Protein AF-A0AAV2K8R7-F1 (afdb_monomer_lite)

InterPro domains:
  IPR011598 Myc-type, basic helix-loop-helix (bHLH) domain [PF00010] (52-103)
  IPR011598 Myc-type, basic helix-loop-helix (bHLH) domain [PS50888] (51-103)
  IPR011598 Myc-type, basic helix-loop-helix (bHLH) domain [SM00353] (57-109)
  IPR036638 Helix-loop-helix DNA-binding domain superfamily [G3DSA:4.10.280.10] (39-109)
  IPR036638 Helix-loop-helix DNA-binding domain superfamily [SSF47459] (52-108)
  IPR050283 E-box Binding Transcriptional Regulators [PTHR23349] (39-109)

Radius of gyration: 24.45 Å; chains: 1; bounding box: 44×54×67 Å

Secondary structure (DSSP, 8-state):
-----HHHHHHHHHHHHHHHHHHHHHHHTT-S-----------------HHHHHHHHHHHHHHHHHHHHHHHHHHHHS---TTPPPPPHHHHHHHHHHHHHHHHHHHH--

pLDDT: mean 73.73, std 19.82, range [32.84, 97.56]

Foldseek 3Di:
DPPPPPVSLVVLVVVLVVLVVVVVVVVVVPPPDDDDDDDDPDPPPPPPPVSVVSNVVSVVVVVVVVVVVVLVVLQVVQDDDPPDDDDDSVRSVVSSVVVVVVVVVVVVVD

Organism: Knipowitschia caucasica (NCBI:txid637954)

Structure (mmCIF, N/CA/C/O backbone):
data_AF-A0AAV2K8R7-F1
#
_entry.id   AF-A0AAV2K8R7-F1
#
loop_
_atom_site.group_PDB
_atom_site.id
_atom_site.type_symbol
_atom_site.label_atom_id
_atom_site.label_alt_id
_atom_site.label_comp_id
_atom_site.label_asym_id
_atom_site.label_entity_id
_atom_site.label_seq_id
_atom_site.pdbx_PDB_ins_code
_atom_site.Cartn_x
_atom_site.Cartn_y
_atom_site.Cartn_z
_atom_site.occupancy
_atom_site.B_iso_or_equiv
_atom_site.auth_seq_id
_atom_site.auth_comp_id
_atom_site.auth_asym_id
_atom_site.auth_atom_id
_atom_site.pdbx_PDB_model_num
ATOM 1 N N . MET A 1 1 ? 17.318 4.168 -2.184 1.00 36.75 1 MET A N 1
ATOM 2 C CA . MET A 1 1 ? 16.030 3.528 -2.542 1.00 36.75 1 MET A CA 1
ATOM 3 C C . MET A 1 1 ? 15.750 3.845 -4.001 1.00 36.75 1 MET A C 1
ATOM 5 O O . MET A 1 1 ? 15.345 4.959 -4.294 1.00 36.75 1 MET A O 1
ATOM 9 N N . TRP A 1 2 ? 16.040 2.922 -4.919 1.00 44.44 2 TRP A N 1
ATOM 10 C CA . TRP A 1 2 ? 15.813 3.119 -6.357 1.00 44.44 2 TRP A CA 1
ATOM 11 C C . TRP A 1 2 ? 14.326 2.941 -6.678 1.00 44.44 2 TRP A C 1
ATOM 13 O O . TRP A 1 2 ? 13.904 1.904 -7.185 1.00 44.44 2 TRP A O 1
ATOM 23 N N . VAL A 1 3 ? 13.513 3.925 -6.300 1.00 50.94 3 VAL A N 1
ATOM 24 C CA . VAL A 1 3 ? 12.132 4.015 -6.772 1.00 50.94 3 VAL A CA 1
ATOM 25 C C . VAL A 1 3 ? 12.216 4.628 -8.164 1.00 50.94 3 VAL A C 1
ATOM 27 O O . VAL A 1 3 ? 12.319 5.844 -8.291 1.00 50.94 3 VAL A O 1
ATOM 30 N N . LEU A 1 4 ? 12.270 3.782 -9.198 1.00 54.78 4 LEU A N 1
ATOM 31 C CA . LEU A 1 4 ? 12.041 4.243 -10.569 1.00 54.78 4 LEU A CA 1
ATOM 32 C C . LEU A 1 4 ? 10.702 4.986 -10.587 1.00 54.78 4 LEU A C 1
ATOM 34 O O . LEU A 1 4 ? 9.717 4.496 -10.021 1.00 54.78 4 LEU A O 1
ATOM 38 N N . ARG A 1 5 ? 10.686 6.185 -11.169 1.00 57.28 5 ARG A N 1
ATOM 39 C CA . ARG A 1 5 ? 9.480 7.008 -11.235 1.00 57.28 5 ARG A CA 1
ATOM 40 C C . ARG A 1 5 ? 8.474 6.352 -12.190 1.00 57.28 5 ARG A C 1
ATOM 42 O O . ARG A 1 5 ? 8.882 5.576 -13.049 1.00 57.28 5 ARG A O 1
ATOM 49 N N . PRO A 1 6 ? 7.169 6.656 -12.072 1.00 57.09 6 PRO A N 1
ATOM 50 C CA . PRO A 1 6 ? 6.132 6.068 -12.928 1.00 57.09 6 PRO A CA 1
ATOM 51 C C . PRO A 1 6 ? 6.450 6.132 -14.435 1.00 57.09 6 PRO A C 1
ATOM 53 O O . PRO A 1 6 ? 6.240 5.152 -15.143 1.00 57.09 6 PRO A O 1
ATOM 56 N N . HIS A 1 7 ? 7.069 7.227 -14.889 1.00 55.59 7 HIS A N 1
ATOM 57 C CA . HIS A 1 7 ? 7.516 7.416 -16.275 1.00 55.59 7 HIS A CA 1
ATOM 58 C C . HIS A 1 7 ? 8.588 6.401 -16.716 1.00 55.59 7 HIS A C 1
ATOM 60 O O . HIS A 1 7 ? 8.531 5.874 -17.822 1.00 55.59 7 HIS A O 1
ATOM 66 N N . ASP A 1 8 ? 9.522 6.045 -15.829 1.00 61.06 8 ASP A N 1
ATOM 67 C CA . ASP A 1 8 ? 10.585 5.077 -16.133 1.00 61.06 8 ASP A CA 1
ATOM 68 C C . ASP A 1 8 ? 10.028 3.644 -16.283 1.00 61.06 8 ASP A C 1
ATOM 70 O O . ASP A 1 8 ? 10.669 2.776 -16.877 1.00 61.06 8 ASP A O 1
ATOM 74 N N . ILE A 1 9 ? 8.840 3.373 -15.724 1.00 60.44 9 ILE A N 1
ATOM 75 C CA . ILE A 1 9 ? 8.128 2.097 -15.877 1.00 60.44 9 ILE A CA 1
ATOM 76 C C . ILE A 1 9 ? 7.396 2.060 -17.220 1.00 60.44 9 ILE A C 1
ATOM 78 O O . ILE A 1 9 ? 7.496 1.057 -17.923 1.00 60.44 9 ILE A O 1
ATOM 82 N N . GLU A 1 10 ? 6.697 3.132 -17.595 1.00 62.56 10 GLU A N 1
ATOM 83 C CA . GLU A 1 10 ? 6.017 3.241 -18.894 1.00 62.56 10 GLU A CA 1
ATOM 84 C C . GLU A 1 10 ? 6.992 3.172 -20.072 1.00 62.56 10 GLU A C 1
ATOM 86 O O . GLU A 1 10 ? 6.728 2.456 -21.040 1.00 62.56 10 GLU A O 1
ATOM 91 N N . ASP A 1 11 ? 8.157 3.812 -19.962 1.00 63.34 11 ASP A N 1
ATOM 92 C CA . ASP A 1 11 ? 9.220 3.702 -20.964 1.00 63.34 11 ASP A CA 1
ATOM 93 C C . ASP A 1 11 ? 9.747 2.263 -21.075 1.00 63.34 11 ASP A C 1
ATOM 95 O O . ASP A 1 11 ? 9.937 1.748 -22.178 1.00 63.34 11 ASP A O 1
ATOM 99 N N . LEU A 1 12 ? 9.890 1.551 -19.950 1.00 62.19 12 LEU A N 1
ATOM 100 C CA . LEU A 1 12 ? 10.235 0.124 -19.947 1.00 62.19 12 LEU A CA 1
ATOM 101 C C . LEU A 1 12 ? 9.136 -0.757 -20.567 1.00 62.19 12 LEU A C 1
ATOM 103 O O . LEU A 1 12 ? 9.456 -1.775 -21.180 1.00 62.19 12 LEU A O 1
ATOM 107 N N . LEU A 1 13 ? 7.860 -0.391 -20.414 1.00 63.03 13 LEU A N 1
ATOM 108 C CA . LEU A 1 13 ? 6.718 -1.092 -21.013 1.00 63.03 13 LEU A CA 1
ATOM 109 C C . LEU A 1 13 ? 6.643 -0.855 -22.530 1.00 63.03 13 LEU A C 1
ATOM 111 O O . LEU A 1 13 ? 6.414 -1.803 -23.280 1.00 63.03 13 LEU A O 1
ATOM 115 N N . LYS A 1 14 ? 6.930 0.364 -23.006 1.00 65.19 14 LYS A N 1
ATOM 116 C CA . LYS A 1 14 ? 7.110 0.650 -24.443 1.00 65.19 14 LYS A CA 1
ATOM 117 C C . LYS A 1 14 ? 8.300 -0.110 -25.023 1.00 65.19 14 LYS A C 1
ATOM 119 O O . LYS A 1 14 ? 8.212 -0.688 -26.107 1.00 65.19 14 LYS A O 1
ATOM 124 N N . GLN A 1 15 ? 9.406 -0.173 -24.282 1.00 61.28 15 GLN A N 1
ATOM 125 C CA . GLN A 1 15 ? 10.553 -0.996 -24.657 1.00 61.28 15 GLN A CA 1
ATOM 126 C C . GLN A 1 15 ? 10.178 -2.491 -24.679 1.00 61.28 15 GLN A C 1
ATOM 128 O O . GLN A 1 15 ? 10.672 -3.229 -25.527 1.00 61.28 15 GLN A O 1
ATOM 133 N N . GLN A 1 16 ? 9.277 -2.939 -23.794 1.00 61.16 16 GLN A N 1
ATOM 134 C CA . GLN A 1 16 ? 8.770 -4.313 -23.748 1.00 61.16 16 GLN A CA 1
ATOM 135 C C . GLN A 1 16 ? 7.909 -4.662 -24.963 1.00 61.16 16 GLN A C 1
ATOM 137 O O . GLN A 1 16 ? 8.095 -5.749 -25.502 1.00 61.16 16 GLN A O 1
ATOM 142 N N . GLU A 1 17 ? 6.996 -3.792 -25.402 1.00 63.53 17 GLU A N 1
ATOM 143 C CA . GLU A 1 17 ? 6.210 -4.025 -26.623 1.00 63.53 17 GLU A CA 1
ATOM 144 C C . GLU A 1 17 ? 7.148 -4.236 -27.815 1.00 63.53 17 GLU A C 1
ATOM 146 O O . GLU A 1 17 ? 7.047 -5.238 -28.518 1.00 63.53 17 GLU A O 1
ATOM 151 N N . LYS A 1 18 ? 8.179 -3.392 -27.928 1.00 66.19 18 LYS A N 1
ATOM 152 C CA . LYS A 1 18 ? 9.219 -3.511 -28.955 1.00 66.19 18 LYS A CA 1
ATOM 153 C C . LYS A 1 18 ? 10.041 -4.803 -28.844 1.00 66.19 18 LYS A C 1
ATOM 155 O O . LYS A 1 18 ? 10.378 -5.406 -29.857 1.00 66.19 18 LYS A O 1
ATOM 160 N N . VAL A 1 19 ? 10.365 -5.251 -27.630 1.00 65.81 19 VAL A N 1
ATOM 161 C CA . VAL A 1 19 ? 11.113 -6.500 -27.386 1.00 65.81 19 VAL A CA 1
ATOM 162 C C . VAL A 1 19 ? 10.250 -7.749 -27.624 1.00 65.81 19 VAL A C 1
ATOM 164 O O . VAL A 1 19 ? 10.756 -8.741 -28.149 1.00 65.81 19 VAL A O 1
ATOM 167 N N . MET A 1 20 ? 8.957 -7.721 -27.282 1.00 62.88 20 MET A N 1
ATOM 168 C CA . MET A 1 20 ? 8.020 -8.795 -27.635 1.00 62.88 20 MET A CA 1
ATOM 169 C C . MET A 1 20 ? 7.818 -8.871 -29.149 1.00 62.88 20 MET A C 1
ATOM 171 O O . MET A 1 20 ? 7.841 -9.968 -29.696 1.00 62.88 20 MET A O 1
ATOM 175 N N . ASP A 1 21 ? 7.730 -7.724 -29.824 1.00 61.12 21 ASP A N 1
ATOM 176 C CA . ASP A 1 21 ? 7.606 -7.634 -31.280 1.00 61.12 21 ASP A CA 1
ATOM 177 C C . ASP A 1 21 ? 8.854 -8.175 -32.012 1.00 61.12 21 ASP A C 1
ATOM 179 O O . ASP A 1 21 ? 8.749 -8.868 -33.024 1.00 61.12 21 ASP A O 1
ATOM 183 N N . LEU A 1 22 ? 10.054 -7.957 -31.456 1.00 59.72 22 LEU A N 1
ATOM 184 C CA . LEU A 1 22 ? 11.300 -8.567 -31.945 1.00 59.72 22 LEU A CA 1
ATOM 185 C C . LEU A 1 22 ? 11.331 -10.092 -31.734 1.00 59.72 22 LEU A C 1
ATOM 187 O O . LEU A 1 22 ? 11.690 -10.832 -32.645 1.00 59.72 22 LEU A O 1
ATOM 191 N N . CYS A 1 23 ? 10.888 -10.581 -30.571 1.00 58.00 23 CYS A N 1
ATOM 192 C CA . CYS A 1 23 ? 10.804 -12.020 -30.296 1.00 58.00 23 CYS A CA 1
ATOM 193 C C . CYS A 1 23 ? 9.767 -12.732 -31.185 1.00 58.00 23 CYS A C 1
ATOM 195 O O . CYS A 1 23 ? 9.934 -13.910 -31.506 1.00 58.00 23 CYS A O 1
ATOM 197 N N . GLN A 1 24 ? 8.703 -12.028 -31.578 1.00 53.88 24 GLN A N 1
ATOM 198 C CA . GLN A 1 24 ? 7.704 -12.513 -32.528 1.00 53.88 24 GLN A CA 1
ATOM 199 C C . GLN A 1 24 ? 8.327 -12.686 -33.926 1.00 53.88 24 GLN A C 1
ATOM 201 O O . GLN A 1 24 ? 8.127 -13.722 -34.558 1.00 53.88 24 GLN A O 1
ATOM 206 N N . LYS A 1 25 ? 9.137 -11.710 -34.368 1.00 54.25 25 LYS A N 1
ATOM 207 C CA . LYS A 1 25 ? 9.825 -11.706 -35.672 1.00 54.25 25 LYS A CA 1
ATOM 208 C C . LYS A 1 25 ? 10.872 -12.818 -35.803 1.00 54.25 25 LYS A C 1
ATOM 210 O O . LYS A 1 25 ? 10.909 -13.490 -36.835 1.00 54.25 25 LYS A O 1
ATOM 215 N N . ASP A 1 26 ? 11.643 -13.085 -34.750 1.00 51.19 26 ASP A N 1
ATOM 216 C CA . ASP A 1 26 ? 12.632 -14.175 -34.741 1.00 51.19 26 ASP A CA 1
ATOM 217 C C . ASP A 1 26 ? 11.979 -15.572 -34.748 1.00 51.19 26 ASP A C 1
ATOM 219 O O . ASP A 1 26 ? 12.524 -16.512 -35.328 1.00 51.19 26 ASP A O 1
ATOM 223 N N . LEU A 1 27 ? 10.790 -15.724 -34.145 1.00 48.88 27 LEU A N 1
ATOM 224 C CA . LEU A 1 27 ? 10.049 -16.992 -34.145 1.00 48.88 27 LEU A CA 1
ATOM 225 C C . LEU A 1 27 ? 9.414 -17.290 -35.516 1.00 48.88 27 LEU A C 1
ATOM 227 O O . LEU A 1 27 ? 9.322 -18.452 -35.908 1.00 48.88 27 LEU A O 1
ATOM 231 N N . THR A 1 28 ? 9.021 -16.257 -36.268 1.00 48.16 28 THR A N 1
ATOM 232 C CA . THR A 1 28 ? 8.428 -16.405 -37.608 1.00 48.16 28 THR A CA 1
ATOM 233 C C . THR A 1 28 ? 9.436 -16.708 -38.721 1.00 48.16 28 THR A C 1
ATOM 235 O O . THR A 1 28 ? 9.030 -17.232 -39.753 1.00 48.16 28 THR A O 1
ATOM 238 N N . LEU A 1 29 ? 10.740 -16.462 -38.528 1.00 46.97 29 LEU A N 1
ATOM 239 C CA . LEU A 1 29 ? 11.773 -16.818 -39.519 1.00 46.97 29 LEU A CA 1
ATOM 240 C C . LEU A 1 29 ? 12.251 -18.283 -39.440 1.00 46.97 29 LEU A C 1
ATOM 242 O O . LEU A 1 29 ? 12.997 -18.725 -40.308 1.00 46.97 29 LEU A O 1
ATOM 246 N N . ALA A 1 30 ? 11.827 -19.058 -38.436 1.00 45.22 30 ALA A N 1
ATOM 247 C CA . ALA A 1 30 ? 12.276 -20.441 -38.233 1.00 45.22 30 ALA A CA 1
ATOM 248 C C . ALA A 1 30 ? 11.367 -21.517 -38.877 1.00 45.22 30 ALA A C 1
ATOM 250 O O . ALA A 1 30 ? 11.476 -22.699 -38.539 1.00 45.22 30 ALA A O 1
ATOM 251 N N . HIS A 1 31 ? 10.469 -21.142 -39.795 1.00 43.66 31 HIS A N 1
ATOM 252 C CA . HIS A 1 31 ? 9.583 -22.072 -40.508 1.00 43.66 31 HIS A CA 1
ATOM 253 C C . HIS A 1 31 ? 9.769 -22.038 -42.030 1.00 43.66 31 HIS A C 1
ATOM 255 O O . HIS A 1 31 ? 8.875 -21.664 -42.778 1.00 43.66 31 HIS A O 1
ATOM 261 N N . GLN A 1 32 ? 10.929 -22.521 -42.470 1.00 44.19 32 GLN A N 1
ATOM 262 C CA . GLN A 1 32 ? 11.101 -23.288 -43.709 1.00 44.19 32 GLN A CA 1
ATOM 263 C C . GLN A 1 32 ? 12.347 -24.159 -43.466 1.00 44.19 32 GLN A C 1
ATOM 265 O O . GLN A 1 32 ? 13.443 -23.634 -43.321 1.00 44.19 32 GLN A O 1
ATOM 270 N N . GLU A 1 33 ? 12.206 -25.399 -42.994 1.00 32.84 33 GLU A N 1
ATOM 271 C CA . GLU A 1 33 ? 12.038 -26.625 -43.789 1.00 32.84 33 GLU A CA 1
ATOM 272 C C . GLU A 1 33 ? 11.512 -27.769 -42.884 1.00 32.84 33 GLU A C 1
ATOM 274 O O . GLU A 1 33 ? 11.919 -27.853 -41.717 1.00 32.84 33 GLU A O 1
ATOM 279 N N . PRO A 1 34 ? 10.665 -28.700 -43.366 1.00 51.03 34 PRO A N 1
ATOM 280 C CA . PRO A 1 34 ? 10.391 -29.937 -42.643 1.00 51.03 34 PRO A CA 1
ATOM 281 C C . PRO A 1 34 ? 11.519 -30.951 -42.900 1.00 51.03 34 PRO A C 1
ATOM 283 O O . PRO A 1 34 ? 12.112 -30.934 -43.970 1.00 51.03 34 PRO A O 1
ATOM 286 N N . VAL A 1 35 ? 11.789 -31.859 -41.947 1.00 38.41 35 VAL A N 1
ATOM 287 C CA . VAL A 1 35 ? 11.995 -33.318 -42.153 1.00 38.41 35 VAL A CA 1
ATOM 288 C C . VAL A 1 35 ? 12.680 -33.985 -40.935 1.00 38.41 35 VAL A C 1
ATOM 290 O O . VAL A 1 35 ? 13.787 -33.645 -40.530 1.00 38.41 35 VAL A O 1
ATOM 293 N N . ARG A 1 36 ? 11.998 -35.049 -40.478 1.00 35.22 36 ARG A N 1
ATOM 294 C CA . ARG A 1 36 ? 12.401 -36.243 -39.701 1.00 35.22 36 ARG A CA 1
ATOM 295 C C . ARG A 1 36 ? 12.636 -36.171 -38.182 1.00 35.22 36 ARG 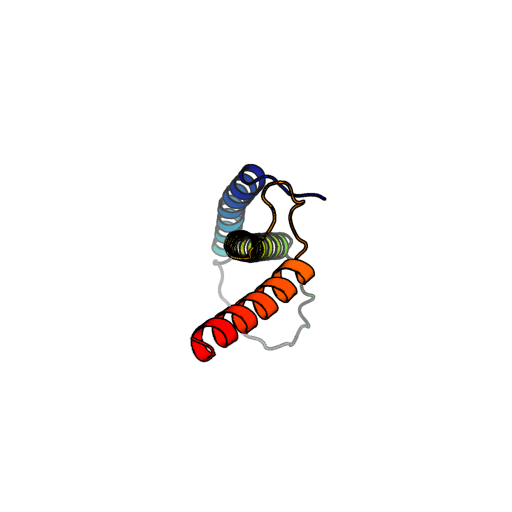A C 1
ATOM 297 O O . ARG A 1 36 ? 13.558 -35.574 -37.645 1.00 35.22 36 ARG A O 1
ATOM 304 N N . PHE A 1 37 ? 11.787 -36.957 -37.521 1.00 42.22 37 PHE A N 1
ATOM 305 C CA . PHE A 1 37 ? 11.829 -37.401 -36.137 1.00 42.22 37 PHE A CA 1
ATOM 306 C C . PHE A 1 37 ? 12.990 -38.391 -35.928 1.00 42.22 37 PHE A C 1
ATOM 308 O O . PHE A 1 37 ? 13.032 -39.436 -36.572 1.00 42.22 37 PHE A O 1
ATOM 315 N N . SER A 1 38 ? 13.889 -38.113 -34.982 1.00 42.91 38 SER A N 1
ATOM 316 C CA . SER A 1 38 ? 14.639 -39.157 -34.274 1.00 42.91 38 SER A CA 1
ATOM 317 C C . SER A 1 38 ? 14.866 -38.717 -32.830 1.00 42.91 38 SER A C 1
ATOM 319 O O . SER A 1 38 ? 15.536 -37.720 -32.560 1.00 42.91 38 SER A O 1
ATOM 321 N N . SER A 1 39 ? 14.258 -39.450 -31.901 1.00 53.50 39 SER A N 1
ATOM 322 C CA . SER A 1 39 ? 14.401 -39.263 -30.460 1.00 53.50 39 SER A CA 1
ATOM 323 C C . SER A 1 39 ? 15.855 -39.462 -30.035 1.00 53.50 39 SER A C 1
ATOM 325 O O . SER A 1 39 ? 16.377 -40.568 -30.125 1.00 53.50 39 SER A O 1
ATOM 327 N N . CYS A 1 40 ? 16.487 -38.406 -29.527 1.00 32.84 40 CYS A N 1
ATOM 328 C CA . CYS A 1 40 ? 17.700 -38.473 -28.718 1.00 32.84 40 CYS A CA 1
ATOM 329 C C . CYS A 1 40 ? 17.597 -37.373 -27.655 1.00 32.84 40 CYS A C 1
ATOM 331 O O . CYS A 1 40 ? 17.515 -36.188 -27.984 1.00 32.84 40 CYS A O 1
ATOM 333 N N . LYS A 1 41 ? 17.546 -37.758 -26.371 1.00 53.53 41 LYS A N 1
ATOM 334 C CA . LYS A 1 41 ? 17.401 -36.846 -25.222 1.00 53.53 41 LYS A CA 1
ATOM 335 C C . LYS A 1 41 ? 18.687 -36.041 -25.001 1.00 53.53 41 LYS A C 1
ATOM 337 O O . LYS A 1 41 ? 19.413 -36.248 -24.033 1.00 53.53 41 LYS A O 1
ATOM 342 N N . ALA A 1 42 ? 18.968 -35.102 -25.896 1.00 49.41 42 ALA A N 1
ATOM 343 C CA . ALA A 1 42 ? 20.003 -34.107 -25.690 1.00 49.41 42 ALA A CA 1
ATOM 344 C C . ALA A 1 42 ? 19.521 -33.152 -24.594 1.00 49.41 42 ALA A C 1
ATOM 346 O O . ALA A 1 42 ? 18.515 -32.455 -24.742 1.00 49.41 42 ALA A O 1
ATOM 347 N N . LYS A 1 43 ? 20.228 -33.147 -23.463 1.00 50.66 43 LYS A N 1
ATOM 348 C CA . LYS A 1 43 ? 20.018 -32.227 -22.344 1.00 50.66 43 LYS A CA 1
ATOM 349 C C . LYS A 1 43 ? 20.233 -30.807 -22.882 1.00 50.66 43 LYS A C 1
ATOM 351 O O . LYS A 1 43 ? 21.364 -30.330 -22.918 1.00 50.66 43 LYS A O 1
ATOM 356 N N . ARG A 1 44 ? 19.162 -30.170 -23.381 1.00 58.50 44 ARG A N 1
ATOM 357 C CA . ARG A 1 44 ? 19.160 -28.794 -23.901 1.00 58.50 44 ARG A CA 1
ATOM 358 C C . ARG A 1 44 ? 19.775 -27.923 -22.812 1.00 58.50 44 ARG A C 1
ATOM 360 O O . ARG A 1 44 ? 19.127 -27.634 -21.805 1.00 58.50 44 ARG A O 1
ATOM 367 N N . ARG A 1 45 ? 21.047 -27.546 -22.981 1.00 55.91 45 ARG A N 1
ATOM 368 C CA . ARG A 1 45 ? 21.648 -26.462 -22.204 1.00 55.91 45 ARG A CA 1
ATOM 369 C C . ARG A 1 45 ? 20.698 -25.292 -22.401 1.00 55.91 45 ARG A C 1
ATOM 371 O O . ARG A 1 45 ? 20.485 -24.881 -23.539 1.00 55.91 45 ARG A O 1
ATOM 378 N N . ARG A 1 46 ? 20.030 -24.855 -21.327 1.00 58.34 46 ARG A N 1
ATOM 379 C CA . ARG A 1 46 ? 19.124 -23.706 -21.371 1.00 58.34 46 ARG A CA 1
ATOM 380 C C . ARG A 1 46 ? 19.970 -22.521 -21.817 1.00 58.34 46 ARG A C 1
ATOM 382 O O . ARG A 1 46 ? 20.671 -21.939 -20.994 1.00 58.34 46 ARG A O 1
ATOM 389 N N . ILE A 1 47 ? 19.947 -22.212 -23.114 1.00 62.47 47 ILE A N 1
ATOM 390 C CA . ILE A 1 47 ? 20.448 -20.939 -23.612 1.00 62.47 47 ILE A CA 1
ATOM 391 C C . ILE A 1 47 ? 19.583 -19.922 -22.898 1.00 62.47 47 ILE A C 1
ATOM 393 O O . ILE A 1 47 ? 18.360 -19.899 -23.040 1.00 62.47 47 ILE A O 1
ATOM 397 N N . ILE A 1 48 ? 20.223 -19.175 -22.014 1.00 65.00 48 ILE A N 1
ATOM 398 C CA . ILE A 1 48 ? 19.583 -18.095 -21.303 1.00 65.00 48 ILE A CA 1
ATOM 399 C C . ILE A 1 48 ? 19.204 -17.079 -22.369 1.00 65.00 48 ILE A C 1
ATOM 401 O O . ILE A 1 48 ? 20.048 -16.330 -22.853 1.00 65.00 48 ILE A O 1
ATOM 405 N N . ASN A 1 49 ? 17.938 -17.089 -22.765 1.00 80.44 49 ASN A N 1
ATOM 406 C CA . ASN A 1 49 ? 17.449 -16.083 -23.674 1.00 80.44 49 ASN A CA 1
ATOM 407 C C . ASN A 1 49 ? 17.302 -14.785 -22.868 1.00 80.44 49 ASN A C 1
ATOM 409 O O . ASN A 1 49 ? 16.443 -14.666 -21.988 1.00 80.44 49 ASN A O 1
ATOM 413 N N . VAL A 1 50 ? 18.205 -13.837 -23.127 1.00 80.88 50 VAL A N 1
ATOM 414 C CA . VAL A 1 50 ? 18.240 -12.523 -22.473 1.00 80.88 50 VAL A CA 1
ATOM 415 C C . VAL A 1 50 ? 16.889 -11.820 -22.623 1.00 80.88 50 VAL A C 1
ATOM 417 O O . VAL A 1 50 ? 16.404 -11.242 -21.652 1.00 80.88 50 VAL A O 1
ATOM 420 N N . VAL A 1 51 ? 16.224 -11.989 -23.771 1.00 79.12 51 VAL A N 1
ATOM 421 C CA . VAL A 1 51 ? 14.878 -11.469 -24.045 1.00 79.12 51 VAL A CA 1
ATOM 422 C C . VAL A 1 51 ? 13.844 -12.062 -23.084 1.00 79.12 51 VAL A C 1
ATOM 424 O O . VAL A 1 51 ? 13.066 -11.331 -22.474 1.00 79.12 51 VAL A O 1
ATOM 427 N N . GLN A 1 52 ? 13.871 -13.379 -22.855 1.00 79.69 52 GLN A N 1
ATOM 428 C CA . GLN A 1 52 ? 12.947 -14.034 -21.917 1.00 79.69 52 GLN A CA 1
ATOM 429 C C . GLN A 1 52 ? 13.179 -13.585 -20.470 1.00 79.69 52 GLN A C 1
ATOM 431 O O . GLN A 1 52 ? 12.217 -13.387 -19.724 1.00 79.69 52 GLN A O 1
ATOM 436 N N . ARG A 1 53 ? 14.444 -13.398 -20.067 1.00 82.19 53 ARG A N 1
ATOM 437 C CA . ARG A 1 53 ? 14.783 -12.861 -18.739 1.00 82.19 53 ARG A CA 1
ATOM 438 C C . ARG A 1 53 ? 14.304 -11.425 -18.569 1.00 82.19 53 ARG A C 1
ATOM 440 O O . ARG A 1 53 ? 13.728 -11.103 -17.534 1.00 82.19 53 ARG A O 1
ATOM 447 N N . GLN A 1 54 ? 14.507 -10.576 -19.573 1.00 79.81 54 GLN A N 1
ATOM 448 C CA . GLN A 1 54 ? 14.021 -9.197 -19.561 1.00 79.81 54 GLN A CA 1
ATOM 449 C C . GLN A 1 54 ? 12.492 -9.156 -19.474 1.00 79.81 54 GLN A C 1
ATOM 451 O O . GLN A 1 54 ? 11.958 -8.498 -18.584 1.00 79.81 54 GLN A O 1
ATOM 456 N N . ALA A 1 55 ? 11.788 -9.939 -20.297 1.00 78.62 55 ALA A N 1
ATOM 457 C CA . ALA A 1 55 ? 10.332 -10.042 -20.240 1.00 78.62 55 ALA A CA 1
ATOM 458 C C . ALA A 1 55 ? 9.835 -10.516 -18.861 1.00 78.62 55 ALA A C 1
ATOM 460 O O . ALA A 1 55 ? 8.852 -9.990 -18.339 1.00 78.62 55 ALA A O 1
ATOM 461 N N . ALA A 1 56 ? 10.521 -11.477 -18.232 1.00 83.12 56 ALA A N 1
ATOM 462 C CA . ALA A 1 56 ? 10.203 -11.915 -16.873 1.00 83.12 56 ALA A CA 1
ATOM 463 C C . ALA A 1 56 ? 10.417 -10.809 -15.826 1.00 83.12 56 ALA A C 1
ATOM 465 O O . ALA A 1 56 ? 9.547 -10.602 -14.981 1.00 83.12 56 ALA A O 1
ATOM 466 N N . ASN A 1 57 ? 11.522 -10.061 -15.911 1.00 87.94 57 ASN A N 1
ATOM 467 C CA . ASN A 1 57 ? 11.805 -8.947 -15.004 1.00 87.94 57 ASN A CA 1
ATOM 468 C C . ASN A 1 57 ? 10.744 -7.845 -15.098 1.00 87.94 57 ASN A C 1
ATOM 470 O O . ASN A 1 57 ? 10.345 -7.292 -14.075 1.00 87.94 57 ASN A O 1
ATOM 474 N N . VAL A 1 58 ? 10.267 -7.526 -16.305 1.00 84.06 58 VAL A N 1
ATOM 475 C CA . VAL A 1 58 ? 9.223 -6.505 -16.470 1.00 84.06 58 VAL A CA 1
ATOM 476 C C . VAL A 1 58 ? 7.889 -6.977 -15.894 1.00 84.06 58 VAL A C 1
ATOM 478 O O . VAL A 1 58 ? 7.243 -6.225 -15.164 1.00 84.06 58 VAL A O 1
ATOM 481 N N . ARG A 1 59 ? 7.503 -8.241 -16.123 1.00 87.56 59 ARG A N 1
ATOM 482 C CA . ARG A 1 59 ? 6.299 -8.813 -15.492 1.00 87.56 59 ARG A CA 1
ATOM 483 C C . ARG A 1 59 ? 6.354 -8.721 -13.969 1.00 87.56 59 ARG A C 1
ATOM 485 O O . ARG A 1 59 ? 5.371 -8.319 -13.352 1.00 87.56 59 ARG A O 1
ATOM 492 N N . GLU A 1 60 ? 7.500 -9.042 -13.374 1.00 90.06 60 GLU A N 1
ATOM 493 C CA . GLU A 1 60 ? 7.673 -8.940 -11.924 1.00 90.06 60 GLU A CA 1
ATOM 494 C C . GLU A 1 60 ? 7.591 -7.488 -11.438 1.00 90.06 60 GLU A C 1
ATOM 496 O O . GLU A 1 60 ? 6.941 -7.217 -10.431 1.00 90.06 60 GLU A O 1
ATOM 501 N N . ARG A 1 61 ? 8.157 -6.524 -12.179 1.00 90.00 61 ARG A N 1
ATOM 502 C CA . ARG A 1 61 ? 8.000 -5.094 -11.858 1.00 90.00 61 ARG A CA 1
ATOM 503 C C . ARG A 1 61 ? 6.537 -4.658 -11.888 1.00 90.00 61 ARG A C 1
ATOM 505 O O . ARG A 1 61 ? 6.115 -3.968 -10.965 1.00 90.00 61 ARG A O 1
ATOM 512 N N . LYS A 1 62 ? 5.757 -5.092 -12.885 1.00 87.31 62 LYS A N 1
ATOM 513 C CA . LYS A 1 62 ? 4.316 -4.800 -12.963 1.00 87.31 62 LYS A CA 1
ATOM 514 C C . LYS A 1 62 ? 3.556 -5.389 -11.773 1.00 87.31 62 LYS A C 1
ATOM 516 O O . LYS A 1 62 ? 2.782 -4.678 -11.141 1.00 87.31 62 LYS A O 1
ATOM 521 N N . ARG A 1 63 ? 3.832 -6.650 -11.419 1.00 94.44 63 ARG A N 1
ATOM 522 C CA . ARG A 1 63 ? 3.257 -7.295 -10.224 1.00 94.44 63 ARG A CA 1
ATOM 523 C C . ARG A 1 63 ? 3.601 -6.524 -8.947 1.00 94.44 63 ARG A C 1
ATOM 525 O O . ARG A 1 63 ? 2.766 -6.355 -8.064 1.00 94.44 63 ARG A O 1
ATOM 532 N N . MET A 1 64 ? 4.844 -6.058 -8.842 1.00 94.31 64 MET A N 1
ATOM 533 C CA . MET A 1 64 ? 5.319 -5.318 -7.679 1.00 94.31 64 MET A CA 1
ATOM 534 C C . MET A 1 64 ? 4.704 -3.917 -7.589 1.00 94.31 64 MET A C 1
ATOM 536 O O . MET A 1 64 ? 4.423 -3.446 -6.488 1.00 94.31 64 MET A O 1
ATOM 540 N N . PHE A 1 65 ? 4.481 -3.259 -8.728 1.00 90.06 65 PHE A N 1
ATOM 541 C CA . PHE A 1 65 ? 3.794 -1.973 -8.798 1.00 90.06 65 PHE A CA 1
ATOM 542 C C . PHE A 1 65 ? 2.363 -2.084 -8.265 1.00 90.06 65 PHE A C 1
ATOM 544 O O . PHE A 1 65 ? 2.034 -1.378 -7.316 1.00 90.06 65 PHE A O 1
ATOM 551 N N . SER A 1 66 ? 1.565 -3.031 -8.777 1.00 91.25 66 SER A N 1
ATOM 552 C CA . SER A 1 66 ? 0.185 -3.233 -8.307 1.00 91.25 66 SER A CA 1
ATOM 553 C C . SER A 1 66 ? 0.128 -3.586 -6.817 1.00 91.25 66 SER A C 1
ATOM 555 O O . SER A 1 66 ? -0.749 -3.127 -6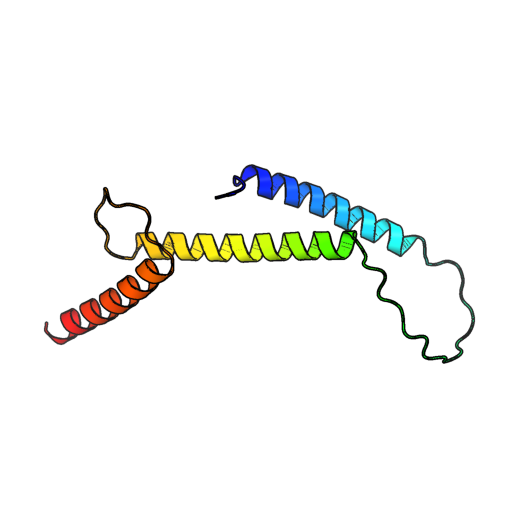.092 1.00 91.25 66 SER A O 1
ATOM 557 N N . LEU A 1 67 ? 1.102 -4.359 -6.321 1.00 94.69 67 LEU A N 1
ATOM 558 C CA . LEU A 1 67 ? 1.217 -4.653 -4.892 1.00 94.69 67 LEU A CA 1
ATOM 559 C C . LEU A 1 67 ? 1.514 -3.393 -4.067 1.00 94.69 67 LEU A C 1
ATOM 561 O O . LEU A 1 67 ? 0.946 -3.209 -2.993 1.00 94.69 67 LEU A O 1
ATOM 565 N N . ASN A 1 68 ? 2.419 -2.535 -4.536 1.00 94.69 68 ASN A N 1
ATOM 566 C CA . ASN A 1 68 ? 2.758 -1.301 -3.832 1.00 94.69 68 ASN A CA 1
ATOM 567 C C . ASN A 1 68 ? 1.593 -0.306 -3.828 1.00 94.69 68 ASN A C 1
ATOM 569 O O . ASN A 1 68 ? 1.387 0.352 -2.812 1.00 94.69 68 ASN A O 1
ATOM 573 N N . GLU A 1 69 ? 0.833 -0.233 -4.920 1.00 93.50 69 GLU A N 1
ATOM 574 C CA . GLU A 1 69 ? -0.375 0.585 -5.027 1.00 93.50 69 GLU A CA 1
ATOM 575 C C . GLU A 1 69 ? -1.436 0.155 -4.007 1.00 93.50 69 GLU A C 1
ATOM 577 O O . GLU A 1 69 ? -1.886 0.982 -3.215 1.00 93.50 69 GLU A O 1
ATOM 582 N N . ALA A 1 70 ? -1.736 -1.145 -3.927 1.00 95.31 70 ALA A N 1
ATOM 583 C CA . ALA A 1 70 ? -2.644 -1.688 -2.915 1.00 95.31 70 ALA A CA 1
ATOM 584 C C . ALA A 1 70 ? -2.158 -1.400 -1.481 1.00 95.31 70 ALA A C 1
ATOM 586 O O . ALA A 1 70 ? -2.940 -1.084 -0.585 1.00 95.31 70 ALA A O 1
ATOM 587 N N . PHE A 1 71 ? -0.843 -1.453 -1.249 1.00 95.25 71 PHE A N 1
ATOM 588 C CA . PHE A 1 71 ? -0.255 -1.081 0.039 1.00 95.25 71 PHE A CA 1
ATOM 589 C C . PHE A 1 71 ? -0.410 0.412 0.359 1.00 95.25 71 PHE A C 1
ATOM 591 O O . PHE A 1 71 ? -0.554 0.771 1.526 1.00 95.25 71 PHE A O 1
ATOM 598 N N . ASP A 1 72 ? -0.338 1.286 -0.644 1.00 93.25 72 ASP A N 1
ATOM 599 C CA . ASP A 1 72 ? -0.554 2.722 -0.467 1.00 93.25 72 ASP A CA 1
ATOM 600 C C . ASP A 1 72 ? -2.028 3.047 -0.240 1.00 93.25 72 ASP A C 1
ATOM 602 O O . ASP A 1 72 ? -2.335 3.915 0.573 1.00 93.25 72 ASP A O 1
ATOM 606 N N . GLU A 1 73 ? -2.942 2.303 -0.859 1.00 94.62 73 GLU A N 1
ATOM 607 C CA . GLU A 1 73 ? -4.362 2.369 -0.526 1.00 94.62 73 GLU A CA 1
ATOM 608 C C . GLU A 1 73 ? -4.629 1.953 0.921 1.00 94.62 73 GLU A C 1
ATOM 610 O O . GLU A 1 73 ? -5.286 2.696 1.652 1.00 94.62 73 GLU A O 1
ATOM 615 N N . LEU A 1 74 ? -4.045 0.838 1.370 1.00 95.75 74 LEU A N 1
ATOM 616 C CA . LEU A 1 74 ? -4.163 0.399 2.759 1.00 95.75 74 LEU A CA 1
ATOM 617 C C . LEU A 1 74 ? -3.664 1.478 3.731 1.00 95.75 74 LEU A C 1
ATOM 619 O O . LEU A 1 74 ? -4.359 1.792 4.693 1.00 95.75 74 LEU A O 1
ATOM 623 N N . ARG A 1 75 ? -2.514 2.111 3.458 1.00 94.44 75 ARG A N 1
ATOM 624 C CA . ARG A 1 75 ? -1.986 3.202 4.301 1.00 94.44 75 ARG A CA 1
ATOM 625 C C . ARG A 1 75 ? -2.961 4.366 4.465 1.00 94.44 75 ARG A C 1
ATOM 627 O O . ARG A 1 75 ? -2.982 4.956 5.532 1.00 94.44 75 ARG A O 1
ATOM 634 N N . ARG A 1 76 ? -3.763 4.694 3.445 1.00 92.44 76 ARG A N 1
ATOM 635 C CA . ARG A 1 76 ? -4.767 5.773 3.535 1.00 92.44 76 ARG A CA 1
ATOM 636 C C . ARG A 1 76 ? -5.959 5.407 4.419 1.00 92.44 76 ARG A C 1
ATOM 638 O O . ARG A 1 76 ? -6.655 6.300 4.885 1.00 92.44 76 ARG A O 1
ATOM 645 N N . LYS A 1 77 ? -6.243 4.112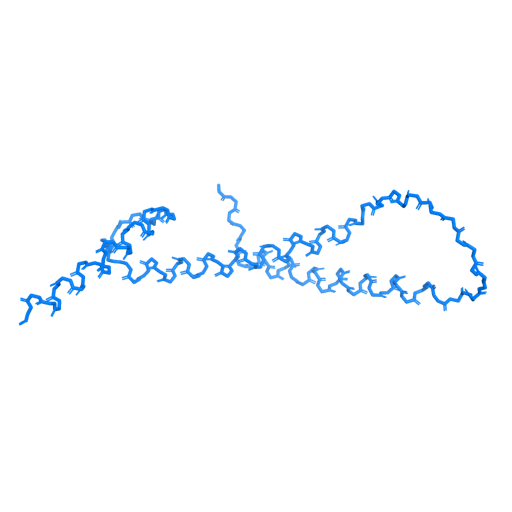 4.583 1.00 93.38 77 LYS A N 1
ATOM 646 C CA . LYS A 1 77 ? -7.351 3.604 5.409 1.00 93.38 77 LYS A CA 1
ATOM 647 C C . LYS A 1 77 ? -6.939 3.368 6.855 1.00 93.38 77 LYS A C 1
ATOM 649 O O . LYS A 1 77 ? -7.781 3.405 7.744 1.00 93.38 77 LYS A O 1
ATOM 654 N N . VAL A 1 78 ? -5.659 3.094 7.077 1.00 92.56 78 VAL A N 1
ATOM 655 C CA . VAL A 1 78 ? -5.097 2.909 8.408 1.00 92.56 78 VAL A CA 1
ATOM 656 C C . VAL A 1 78 ? -4.988 4.277 9.098 1.00 92.56 78 VAL A C 1
ATOM 658 O O . VAL A 1 78 ? -4.448 5.205 8.499 1.00 92.56 78 VAL A O 1
ATOM 661 N N . PRO A 1 79 ? -5.481 4.431 10.339 1.00 90.06 79 PRO A N 1
ATOM 662 C CA . PRO A 1 79 ? -5.410 5.705 11.048 1.00 90.06 79 PRO A CA 1
ATOM 663 C C . PRO A 1 79 ? -3.956 6.064 11.381 1.00 90.06 79 PRO A C 1
ATOM 665 O O . PRO A 1 79 ? -3.281 5.329 12.097 1.00 90.06 79 PRO A O 1
ATOM 668 N N . THR A 1 80 ? -3.480 7.201 10.876 1.00 86.12 80 THR A N 1
ATOM 669 C CA . THR A 1 80 ? -2.129 7.737 11.130 1.00 86.12 80 THR A CA 1
ATOM 670 C C . THR A 1 80 ? -2.178 9.246 11.327 1.00 86.12 80 THR A C 1
ATOM 672 O O . THR A 1 80 ? -3.085 9.905 10.813 1.00 86.12 80 THR A O 1
ATOM 675 N N . PHE A 1 81 ? -1.189 9.827 12.009 1.00 78.38 81 PHE A N 1
ATOM 676 C CA . PHE A 1 81 ? -1.120 11.282 12.147 1.00 78.38 81 PHE A CA 1
ATOM 677 C C . PHE A 1 81 ? -0.746 11.949 10.811 1.00 78.38 81 PHE A C 1
ATOM 679 O O . PHE A 1 81 ? 0.103 11.459 10.070 1.00 78.38 81 PHE A O 1
ATOM 686 N N . ALA A 1 82 ? -1.365 13.092 10.497 1.00 65.81 82 ALA A N 1
ATOM 687 C CA . ALA A 1 82 ? -1.249 13.756 9.189 1.00 65.81 82 ALA A CA 1
ATOM 688 C C . ALA A 1 82 ? 0.180 14.206 8.810 1.00 65.81 82 ALA A C 1
ATOM 690 O O . ALA A 1 82 ? 0.477 14.372 7.629 1.00 65.81 82 ALA A O 1
ATOM 691 N N . TYR A 1 83 ? 1.065 14.382 9.794 1.00 69.44 83 TYR A N 1
ATOM 692 C CA . TYR A 1 83 ? 2.463 14.799 9.604 1.00 69.44 83 TYR A CA 1
ATOM 693 C C . TYR A 1 83 ? 3.461 13.647 9.774 1.00 69.44 83 TYR A C 1
ATOM 695 O O . TYR A 1 83 ? 4.671 13.866 9.839 1.00 69.44 83 TYR A O 1
ATOM 703 N N . GLU A 1 84 ? 2.966 12.417 9.894 1.00 75.50 84 GLU A N 1
ATOM 704 C CA . GLU A 1 84 ? 3.801 11.265 10.180 1.00 75.50 84 GLU A CA 1
ATOM 705 C C . GLU A 1 84 ? 4.460 10.708 8.916 1.00 75.50 84 GLU A C 1
ATOM 707 O O . GLU A 1 84 ? 3.943 10.766 7.796 1.00 75.50 84 GLU A O 1
ATOM 712 N N . LYS A 1 85 ? 5.662 10.162 9.098 1.00 80.94 85 LYS A N 1
ATOM 713 C CA . LYS A 1 85 ? 6.428 9.520 8.032 1.00 80.94 85 LYS A CA 1
ATOM 714 C C . LYS A 1 85 ? 5.629 8.358 7.425 1.00 80.94 85 LYS A C 1
ATOM 716 O O . LYS A 1 85 ? 4.953 7.613 8.126 1.00 80.94 85 LYS A O 1
ATOM 721 N N . ARG A 1 86 ? 5.792 8.128 6.114 1.00 86.25 86 ARG A N 1
ATOM 722 C CA . ARG A 1 86 ? 5.215 6.967 5.411 1.00 86.25 86 ARG A CA 1
ATOM 723 C C . ARG A 1 86 ? 5.588 5.655 6.120 1.00 86.25 86 ARG A C 1
ATOM 725 O O . ARG A 1 86 ? 6.763 5.285 6.157 1.00 86.25 86 ARG A O 1
ATOM 732 N N . LEU A 1 87 ? 4.573 4.943 6.614 1.00 89.88 87 LEU A N 1
ATOM 733 C CA . LEU A 1 87 ? 4.726 3.689 7.357 1.00 89.88 87 LEU A CA 1
ATOM 734 C C . LEU A 1 87 ? 5.401 2.585 6.530 1.00 89.88 87 LEU A C 1
ATOM 736 O O . LEU A 1 87 ? 5.105 2.395 5.340 1.00 89.88 87 LEU A O 1
ATOM 740 N N . SER A 1 88 ? 6.248 1.782 7.176 1.00 94.38 88 SER A N 1
ATOM 741 C CA . SER A 1 88 ? 6.796 0.559 6.582 1.00 94.38 88 SER A CA 1
ATOM 742 C C . SER A 1 88 ? 5.698 -0.483 6.328 1.00 94.38 88 SER A C 1
ATOM 744 O O . SER A 1 88 ? 4.573 -0.377 6.822 1.00 94.38 88 SER A O 1
ATOM 746 N N . ARG A 1 89 ? 5.995 -1.518 5.528 1.00 93.62 89 ARG A N 1
ATOM 747 C CA . ARG A 1 89 ? 5.018 -2.587 5.241 1.00 93.62 89 ARG A CA 1
ATOM 748 C C . ARG A 1 89 ? 4.575 -3.316 6.505 1.00 93.62 89 ARG A C 1
ATOM 750 O O . ARG A 1 89 ? 3.387 -3.562 6.661 1.00 93.62 89 ARG A O 1
ATOM 757 N N . ILE A 1 90 ? 5.514 -3.634 7.394 1.00 96.56 90 ILE A N 1
ATOM 758 C CA . ILE A 1 90 ? 5.203 -4.366 8.623 1.00 96.56 90 ILE A CA 1
ATOM 759 C C . ILE A 1 90 ? 4.363 -3.518 9.582 1.00 96.56 90 ILE A C 1
ATOM 761 O O . ILE A 1 90 ? 3.390 -4.022 10.131 1.00 96.56 90 ILE A O 1
ATOM 765 N N . GLU A 1 91 ? 4.678 -2.230 9.727 1.00 94.25 91 GLU A N 1
ATOM 766 C CA . GLU A 1 91 ? 3.895 -1.304 10.556 1.00 94.25 91 GLU A CA 1
ATOM 767 C C . GLU A 1 91 ? 2.479 -1.138 10.008 1.00 94.25 91 GLU A C 1
ATOM 769 O O . GLU A 1 91 ? 1.521 -1.267 10.762 1.00 94.25 91 GLU A O 1
ATOM 774 N N . THR A 1 92 ? 2.343 -0.951 8.688 1.00 95.50 92 THR A N 1
ATOM 775 C CA . THR A 1 92 ? 1.032 -0.827 8.027 1.00 95.50 92 THR A CA 1
ATOM 776 C C . THR A 1 92 ? 0.159 -2.055 8.308 1.00 95.50 92 THR A C 1
ATOM 778 O O . THR A 1 92 ? -1.005 -1.911 8.665 1.00 95.50 92 THR A O 1
ATOM 781 N N . LEU A 1 93 ? 0.719 -3.266 8.187 1.00 97.56 93 LEU A N 1
ATOM 782 C CA . LEU A 1 93 ? -0.018 -4.508 8.443 1.00 97.56 93 LEU A CA 1
ATOM 783 C C . LEU A 1 93 ? -0.405 -4.659 9.917 1.00 97.56 93 LEU A C 1
ATOM 785 O O . LEU A 1 93 ? -1.546 -5.001 10.213 1.00 97.56 93 LEU A O 1
ATOM 789 N N . ARG A 1 94 ? 0.526 -4.387 10.840 1.00 96.56 94 ARG A N 1
ATOM 790 C CA . ARG A 1 94 ? 0.255 -4.451 12.283 1.00 96.56 94 ARG A CA 1
ATOM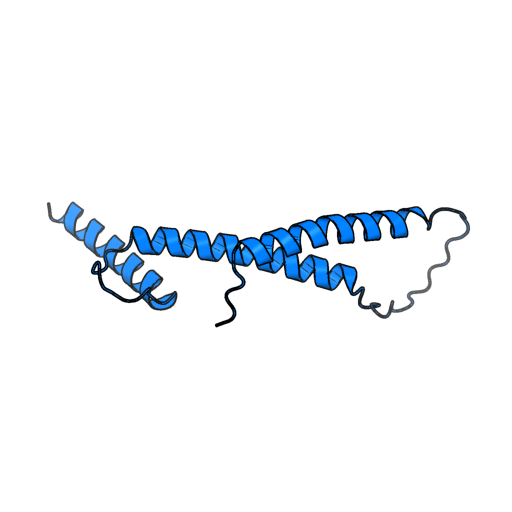 791 C C . ARG A 1 94 ? -0.865 -3.494 12.675 1.00 96.56 94 ARG A C 1
ATOM 793 O O . ARG A 1 94 ? -1.799 -3.900 13.35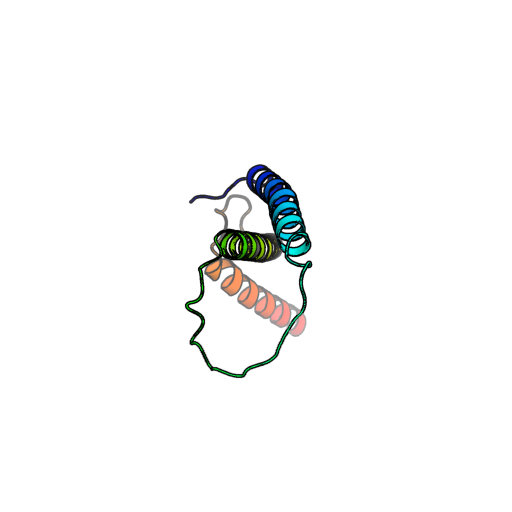7 1.00 96.56 94 ARG A O 1
ATOM 800 N N . LEU A 1 95 ? -0.792 -2.251 12.207 1.00 95.62 95 LEU A N 1
ATOM 801 C CA . LEU A 1 95 ? -1.768 -1.225 12.547 1.00 95.62 95 LEU A CA 1
ATOM 802 C C . LEU A 1 95 ? -3.137 -1.503 11.913 1.00 95.62 95 LEU A C 1
ATOM 804 O O . LEU A 1 95 ? -4.151 -1.304 12.570 1.00 95.62 95 LEU A O 1
ATOM 808 N N . ALA A 1 96 ? -3.180 -2.046 10.692 1.00 97.31 96 ALA A N 1
ATOM 809 C CA . ALA A 1 96 ? -4.427 -2.488 10.069 1.00 97.31 96 ALA A CA 1
ATOM 810 C C . ALA A 1 96 ? -5.132 -3.590 10.879 1.00 97.31 96 ALA A C 1
ATOM 812 O O . ALA A 1 96 ? -6.341 -3.513 11.081 1.00 97.31 96 ALA A O 1
ATOM 813 N N . ILE A 1 97 ? -4.386 -4.588 11.372 1.00 97.56 97 ILE A N 1
ATOM 814 C CA . ILE A 1 97 ? -4.944 -5.661 12.213 1.00 97.56 97 ILE A CA 1
ATOM 815 C C . ILE A 1 97 ? -5.525 -5.075 13.502 1.00 97.56 97 ILE A C 1
ATOM 817 O O . ILE A 1 97 ? -6.680 -5.339 13.821 1.00 97.56 97 ILE A O 1
ATOM 821 N N . ILE A 1 98 ? -4.748 -4.239 14.201 1.00 96.75 98 ILE A N 1
ATOM 822 C CA . ILE A 1 98 ? -5.185 -3.584 15.442 1.00 96.75 98 ILE A CA 1
ATOM 823 C C . ILE A 1 98 ? -6.441 -2.745 15.194 1.00 96.75 98 ILE A C 1
ATOM 825 O O . ILE A 1 98 ? -7.386 -2.813 15.971 1.00 96.75 98 ILE A O 1
ATOM 829 N N . TYR A 1 99 ? -6.472 -1.986 14.099 1.00 96.31 99 TYR A N 1
ATOM 830 C CA . TYR A 1 99 ? -7.602 -1.130 13.759 1.00 96.31 99 TYR A CA 1
ATOM 831 C C . TYR A 1 99 ? -8.882 -1.925 13.485 1.00 96.31 99 TYR A C 1
ATOM 833 O O . TYR A 1 99 ? -9.947 -1.541 13.958 1.00 96.31 99 TYR A O 1
ATOM 841 N N . ILE A 1 100 ? -8.785 -3.052 12.771 1.00 96.50 100 ILE A N 1
ATOM 842 C CA . ILE A 1 100 ? -9.933 -3.940 12.544 1.00 96.50 100 ILE A CA 1
ATOM 843 C C . ILE A 1 100 ? -10.448 -4.502 13.872 1.00 96.50 100 ILE A C 1
ATOM 845 O O . ILE A 1 100 ? -11.657 -4.490 14.085 1.00 96.50 100 ILE A O 1
ATOM 849 N N . SER A 1 101 ? -9.565 -4.979 14.757 1.00 96.62 101 SER A N 1
ATOM 850 C CA . SER A 1 101 ? -9.963 -5.473 16.083 1.00 96.62 101 SER A CA 1
ATOM 851 C C . SER A 1 101 ? -10.640 -4.380 16.908 1.00 96.62 101 SER A C 1
ATOM 853 O O . SER A 1 101 ? -11.750 -4.577 17.377 1.00 96.62 101 SER A O 1
ATOM 855 N N . PHE A 1 102 ? -10.034 -3.194 16.980 1.00 95.50 102 PHE A N 1
ATOM 856 C CA . PHE A 1 102 ? -10.589 -2.052 17.704 1.00 95.50 102 PHE A CA 1
ATOM 85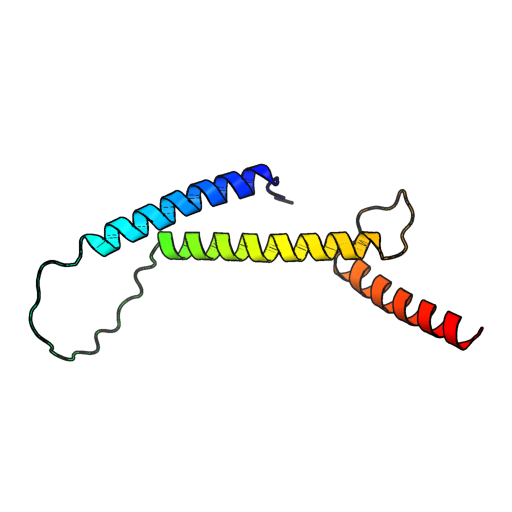7 C C . PHE A 1 102 ? -11.982 -1.654 17.198 1.00 95.50 102 PHE A C 1
ATOM 859 O O . PHE A 1 102 ? -12.882 -1.400 17.992 1.00 95.50 102 PHE A O 1
ATOM 866 N N . MET A 1 103 ? -12.180 -1.621 15.877 1.00 95.56 103 MET A N 1
ATOM 867 C CA . MET A 1 103 ? -13.484 -1.303 15.291 1.00 95.56 103 MET A CA 1
ATOM 868 C C . MET A 1 103 ? -14.536 -2.377 15.587 1.00 95.56 103 MET A C 1
ATOM 870 O O . MET A 1 103 ? -15.699 -2.034 15.773 1.00 95.56 103 MET A O 1
ATOM 874 N N . ARG A 1 104 ? -14.150 -3.659 15.652 1.00 96.50 104 ARG A N 1
ATOM 875 C CA . ARG A 1 104 ? -15.057 -4.743 16.068 1.00 96.50 104 ARG A CA 1
ATOM 876 C C . ARG A 1 104 ? -15.467 -4.583 17.527 1.00 96.50 104 ARG A C 1
ATOM 878 O O . ARG A 1 104 ? -16.660 -4.554 17.800 1.00 96.50 104 ARG A O 1
ATOM 885 N N . ASP A 1 105 ? -14.500 -4.379 18.417 1.00 96.06 105 ASP A N 1
ATOM 886 C CA . ASP A 1 105 ? -14.760 -4.197 19.846 1.00 96.06 105 ASP A CA 1
ATOM 887 C C . ASP A 1 105 ? -15.669 -2.983 20.090 1.00 96.06 105 ASP A C 1
ATOM 889 O O . ASP A 1 105 ? -16.591 -3.048 20.897 1.00 96.06 105 ASP A O 1
ATOM 893 N N . LEU A 1 106 ? -15.451 -1.875 19.374 1.00 95.81 106 LEU A N 1
ATOM 894 C CA . LEU A 1 106 ? -16.289 -0.680 19.495 1.00 95.81 106 LEU A CA 1
ATOM 895 C C . LEU A 1 106 ? -17.744 -0.968 19.105 1.00 95.81 106 LEU A C 1
ATOM 897 O O . LEU A 1 106 ? -18.652 -0.546 19.813 1.00 95.81 106 LEU A O 1
ATOM 901 N N . LEU A 1 107 ? -17.968 -1.700 18.011 1.00 95.19 107 LEU A N 1
ATOM 902 C CA . LEU A 1 107 ? -19.314 -2.052 17.548 1.00 95.19 107 LEU A CA 1
ATOM 903 C C . LEU A 1 107 ? -20.022 -3.071 18.451 1.00 95.19 107 LEU A C 1
ATOM 905 O O . LEU A 1 107 ? -21.245 -3.068 18.494 1.00 95.19 107 LEU A O 1
ATOM 909 N N . GLU A 1 108 ? -19.284 -3.939 19.145 1.00 93.31 108 GLU A N 1
ATOM 910 C CA . GLU A 1 108 ? -19.846 -4.931 20.076 1.00 93.31 108 GLU A CA 1
ATOM 911 C C . GLU A 1 108 ? -20.129 -4.350 21.474 1.00 93.31 108 GLU A C 1
ATOM 913 O O . GLU A 1 108 ? -20.990 -4.859 22.186 1.00 93.31 108 GLU A O 1
ATOM 918 N N . ASN A 1 109 ? -19.419 -3.285 21.866 1.00 76.56 109 ASN A N 1
ATOM 919 C CA . ASN A 1 109 ? -19.595 -2.591 23.149 1.00 76.56 109 ASN A CA 1
ATOM 920 C C . ASN A 1 109 ? -20.513 -1.353 23.067 1.00 76.56 109 ASN A C 1
ATOM 922 O O . ASN A 1 109 ? -20.596 -0.597 24.039 1.00 76.56 109 ASN A O 1
ATOM 926 N N . THR A 1 110 ? -21.169 -1.134 21.924 1.00 53.84 110 THR A N 1
ATOM 927 C CA . THR A 1 110 ? -22.214 -0.113 21.738 1.00 53.84 110 THR A CA 1
ATOM 928 C C . THR A 1 110 ? -23.577 -0.787 21.672 1.00 53.84 110 THR A C 1
ATOM 930 O O . THR A 1 110 ? -24.524 -0.247 22.285 1.00 53.84 110 THR A O 1
#

Sequence (110 aa):
MWVLRPHDIEDLLKQQEKVMDLCQKDLTLAHQEPVRFSSCKAKRRRIINVVQRQAANVRERKRMFSLNEAFDELRRKVPTFAYEKRLSRIETLRLAIIYISFMRDLLENT